Protein AF-A0AAW5I757-F1 (afdb_monomer)

Organism: NCBI:txid165179

Solvent-accessible surface area (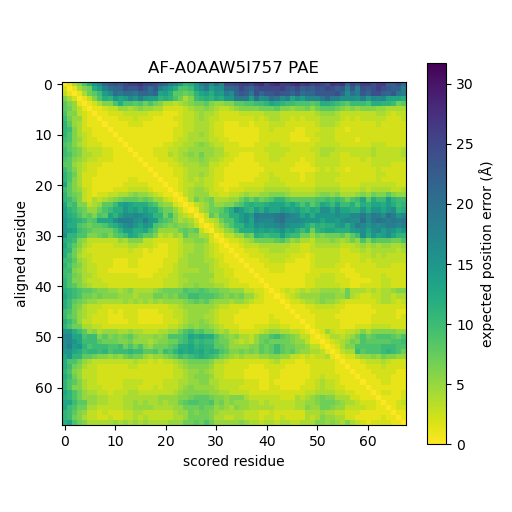backbone atoms only — not comparable to full-atom values): 4113 Å² total; per-residue (Å²): 130,78,80,82,56,62,51,72,50,78,46,80,46,97,88,40,37,34,41,40,38,38,38,34,80,88,38,81,87,57,59,49,78,48,63,36,41,50,48,74,45,94,89,40,33,41,36,40,40,31,80,90,76,79,52,68,50,77,34,39,52,74,53,102,87,42,68,89

Sequence (68 aa):
MLPLNVETTLTLNEDGTYCLKQESTNDLDSSEVLNGIFKVLDGSILMLEHLSSGYNIFYKIKNDSCII

Nearest PDB structures (foldseek):
  4xrw-assembly1_A  TM=4.460E-01  e=1.302E+00  Amycolatopsis orientalis
  5hi8-assembly1_B  TM=5.273E-01  e=2.974E+00  Prochlorococcus phage P-HM1
  6czg-assembly2_B  TM=4.367E-01  e=2.258E+00  synthetic construct
  4xrt-assembly1_A  TM=4.085E-01  e=1.623E+00  Streptomyces steffisburgensis
  6b7k-assembly4_D  TM=2.925E-01  e=3.508E+00  Bacillus licheniformis DSM 13 = ATCC 14580

Radius of gyration: 13.29 Å; Cα contacts (8 Å, |Δi|>4): 122; chains: 1; bounding box: 30×25×33 Å

Foldseek 3Di:
DPPFPWDWDWDQDPVQKIKIWIAGPVDRVPIDIAIAGWDQPPVFKIWGQRPVPRDIDIWGHPDPPDTD

Mean predicted aligned error: 5.24 Å

InterPro domains:
  IPR007298 NlpE-like, N-terminal domain [PF04170] (6-64)

Secondary structure (DSSP, 8-state):
-----EEEEEEE-TTSEEEEEEEETTEEEEEEEEEEEEEEETTTEEEEE-TTTS-EEEEEEEETTEE-

pLDDT: mean 88.37, std 11.15, range [52.19, 97.31]

Structure (mmCIF, N/CA/C/O backbone):
data_AF-A0AAW5I757-F1
#
_entry.id   AF-A0AAW5I757-F1
#
loop_
_atom_site.group_PDB
_atom_site.id
_atom_site.type_symbol
_atom_site.label_atom_id
_atom_site.label_alt_id
_atom_site.label_comp_id
_atom_site.label_asym_id
_atom_site.label_entity_id
_atom_site.label_seq_id
_atom_site.pdbx_PDB_ins_code
_atom_site.Cartn_x
_atom_site.Cartn_y
_atom_site.Cartn_z
_atom_site.occupancy
_atom_site.B_iso_or_equiv
_atom_site.auth_seq_id
_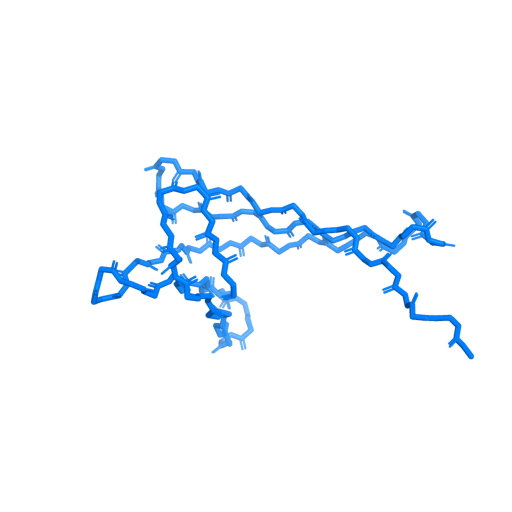atom_site.auth_comp_id
_atom_site.auth_asym_id
_atom_site.auth_atom_id
_atom_site.pdbx_PDB_model_num
ATOM 1 N N . MET A 1 1 ? 7.390 15.558 -24.610 1.00 52.19 1 MET A N 1
ATOM 2 C CA . MET A 1 1 ? 7.540 14.307 -23.840 1.00 52.19 1 MET A CA 1
ATOM 3 C C . MET A 1 1 ? 6.153 13.706 -23.715 1.00 52.19 1 MET A C 1
ATOM 5 O O . MET A 1 1 ? 5.262 14.418 -23.269 1.00 52.19 1 MET A O 1
ATOM 9 N N . LEU A 1 2 ? 5.935 12.482 -24.207 1.00 53.66 2 LEU A N 1
ATOM 10 C CA . LEU A 1 2 ? 4.702 11.743 -23.906 1.00 53.66 2 LEU A CA 1
ATOM 11 C C . LEU A 1 2 ? 4.653 11.514 -22.386 1.00 53.66 2 LEU A C 1
ATOM 13 O O . LEU A 1 2 ? 5.727 11.358 -21.796 1.00 53.66 2 LEU A O 1
ATOM 17 N N . PRO A 1 3 ? 3.477 11.536 -21.738 1.00 55.25 3 PRO A N 1
ATOM 18 C CA . PRO A 1 3 ? 3.404 11.156 -20.336 1.00 55.25 3 PRO A CA 1
ATOM 19 C C . PRO A 1 3 ? 3.968 9.741 -20.205 1.00 55.25 3 PRO A C 1
ATOM 21 O O . PRO A 1 3 ? 3.616 8.859 -20.991 1.00 55.25 3 PRO A O 1
ATOM 24 N N . LEU A 1 4 ? 4.890 9.554 -19.261 1.00 69.25 4 LEU A N 1
ATOM 25 C CA . LEU A 1 4 ? 5.377 8.229 -18.911 1.00 69.25 4 LEU A CA 1
ATOM 26 C C . LEU A 1 4 ? 4.166 7.463 -18.383 1.00 69.25 4 LEU A C 1
ATOM 28 O O . LEU A 1 4 ? 3.633 7.811 -17.330 1.00 69.25 4 LEU A O 1
ATOM 32 N N . ASN A 1 5 ? 3.674 6.498 -19.156 1.00 81.81 5 ASN A N 1
ATOM 33 C CA . ASN A 1 5 ? 2.642 5.614 -18.654 1.00 81.81 5 ASN A CA 1
ATOM 34 C C . ASN A 1 5 ? 3.350 4.641 -17.715 1.00 81.81 5 ASN A C 1
ATOM 36 O O . ASN A 1 5 ? 4.179 3.841 -18.147 1.00 81.81 5 ASN A O 1
ATOM 40 N N . VAL A 1 6 ? 3.100 4.802 -16.422 1.00 84.75 6 VAL A N 1
ATOM 41 C CA . VAL A 1 6 ? 3.680 3.945 -15.395 1.00 84.75 6 VAL A CA 1
ATOM 42 C C . VAL A 1 6 ? 2.589 2.997 -14.953 1.00 84.75 6 VAL A C 1
ATOM 44 O O . VAL A 1 6 ? 1.596 3.412 -14.352 1.00 84.75 6 VAL A O 1
ATOM 47 N N . GLU A 1 7 ? 2.768 1.722 -15.262 1.00 90.00 7 GLU A N 1
ATOM 48 C CA . GLU A 1 7 ? 1.923 0.687 -14.701 1.00 90.00 7 GLU A CA 1
ATOM 49 C C . GLU A 1 7 ? 2.320 0.493 -13.239 1.00 90.00 7 GLU A C 1
ATOM 51 O O . GLU A 1 7 ? 3.494 0.336 -12.909 1.00 90.00 7 GLU A O 1
ATOM 56 N N . THR A 1 8 ? 1.341 0.573 -12.342 1.00 90.88 8 THR A N 1
ATOM 57 C CA . THR A 1 8 ? 1.566 0.447 -10.902 1.00 90.88 8 THR A CA 1
ATOM 58 C C . THR A 1 8 ? 0.719 -0.695 -10.370 1.00 90.88 8 THR A C 1
ATOM 60 O O . THR A 1 8 ? -0.506 -0.659 -10.462 1.00 90.88 8 THR A O 1
ATOM 63 N N . THR A 1 9 ? 1.372 -1.695 -9.787 1.00 94.12 9 THR A N 1
ATOM 64 C CA . THR A 1 9 ? 0.721 -2.825 -9.122 1.00 94.12 9 THR A CA 1
ATOM 65 C C . THR A 1 9 ? 0.934 -2.711 -7.616 1.00 94.12 9 THR A C 1
ATOM 67 O O . THR A 1 9 ? 2.071 -2.715 -7.150 1.00 94.12 9 THR A O 1
ATOM 70 N N . LEU A 1 10 ? -0.156 -2.631 -6.850 1.00 95.88 10 LEU A N 1
ATOM 71 C CA . LEU A 1 10 ? -0.144 -2.648 -5.385 1.00 95.88 10 LEU A CA 1
ATOM 72 C C . LEU A 1 10 ? -0.702 -3.981 -4.880 1.00 95.88 10 LEU A C 1
ATOM 74 O O . LEU A 1 10 ? -1.841 -4.332 -5.177 1.00 95.88 10 LEU A O 1
ATOM 78 N N . THR A 1 11 ? 0.088 -4.691 -4.081 1.00 97.00 11 THR A N 1
ATOM 79 C CA . THR A 1 11 ? -0.324 -5.906 -3.368 1.00 97.00 11 THR A CA 1
ATOM 80 C C . THR A 1 11 ? -0.431 -5.600 -1.880 1.00 97.00 11 THR A C 1
ATOM 82 O O . THR A 1 11 ? 0.528 -5.100 -1.294 1.00 97.00 11 THR A O 1
ATOM 85 N N . LEU A 1 12 ? -1.582 -5.905 -1.276 1.00 96.50 12 LEU A N 1
ATOM 86 C CA . LEU A 1 12 ? -1.810 -5.842 0.169 1.00 96.50 12 LEU A CA 1
ATOM 87 C C . LEU A 1 12 ? -1.880 -7.273 0.704 1.00 96.50 12 LEU A C 1
ATOM 89 O O . LEU A 1 12 ? -2.747 -8.041 0.290 1.00 96.50 12 LEU A O 1
ATOM 93 N N . ASN A 1 13 ? -0.957 -7.637 1.588 1.00 96.88 13 ASN A N 1
ATOM 94 C CA . ASN A 1 13 ? -0.867 -8.982 2.145 1.00 96.88 13 ASN A CA 1
ATOM 95 C C . ASN A 1 13 ? -1.718 -9.107 3.417 1.00 96.88 13 ASN A C 1
ATOM 97 O O . ASN A 1 13 ? -1.930 -8.136 4.143 1.00 96.88 13 ASN A O 1
ATOM 101 N N . GLU A 1 14 ? -2.176 -10.317 3.737 1.00 97.31 14 GLU A N 1
ATOM 102 C CA . GLU A 1 14 ? -2.990 -10.561 4.941 1.00 97.31 14 GLU A CA 1
ATOM 103 C C . GLU A 1 14 ? -2.236 -10.284 6.254 1.00 97.31 14 GLU A C 1
ATOM 105 O O . GLU A 1 14 ? -2.855 -10.004 7.279 1.00 97.31 14 GLU A O 1
ATOM 110 N N . ASP A 1 15 ? -0.902 -10.316 6.228 1.00 96.81 15 ASP A N 1
ATOM 111 C CA . ASP A 1 15 ? -0.036 -10.040 7.380 1.00 96.81 15 ASP A CA 1
ATOM 112 C C . ASP A 1 15 ? 0.159 -8.537 7.672 1.00 96.81 15 ASP A C 1
ATOM 114 O O . ASP A 1 15 ? 0.891 -8.173 8.594 1.00 96.81 15 ASP A O 1
ATOM 118 N N . GLY A 1 16 ? -0.499 -7.657 6.909 1.00 96.19 16 GLY A N 1
ATOM 119 C CA . GLY A 1 16 ? -0.403 -6.205 7.064 1.00 96.19 16 GLY A CA 1
ATOM 120 C C . GLY A 1 16 ? 0.750 -5.560 6.289 1.00 96.19 16 GLY A C 1
ATOM 121 O O . GLY A 1 16 ? 0.958 -4.350 6.401 1.00 96.19 16 GLY A O 1
ATOM 122 N N . THR A 1 17 ? 1.500 -6.324 5.493 1.00 96.56 17 THR A N 1
ATOM 123 C CA . THR A 1 17 ? 2.554 -5.787 4.621 1.00 96.56 17 THR A CA 1
ATOM 124 C C . THR A 1 17 ? 2.018 -5.405 3.238 1.00 96.56 17 THR A C 1
ATOM 126 O O . THR A 1 17 ? 0.962 -5.873 2.809 1.00 96.56 17 THR A O 1
ATOM 129 N N . TYR A 1 18 ? 2.744 -4.552 2.512 1.00 96.44 18 TYR A N 1
ATOM 130 C CA . TYR A 1 18 ? 2.461 -4.254 1.107 1.00 96.44 18 TYR A CA 1
ATOM 131 C C . TYR A 1 18 ? 3.707 -4.369 0.229 1.00 96.44 18 TYR A C 1
ATOM 133 O O . TYR A 1 18 ? 4.833 -4.188 0.699 1.00 96.44 18 TYR A O 1
ATOM 141 N N . CYS A 1 19 ? 3.468 -4.590 -1.065 1.00 95.50 19 CYS A N 1
ATOM 142 C CA . CYS A 1 19 ? 4.444 -4.434 -2.139 1.00 95.50 19 CYS A CA 1
ATOM 143 C C . CYS A 1 19 ? 3.846 -3.542 -3.238 1.00 95.50 19 CYS A C 1
ATOM 145 O O . CYS A 1 19 ? 2.752 -3.818 -3.733 1.00 95.50 19 CYS A O 1
ATOM 147 N N . LEU A 1 20 ? 4.541 -2.463 -3.596 1.00 94.12 20 LEU A N 1
ATOM 148 C CA . LEU A 1 20 ? 4.185 -1.552 -4.683 1.00 94.12 20 LEU A CA 1
ATOM 149 C C . LEU A 1 20 ? 5.255 -1.667 -5.767 1.00 94.12 20 LEU A C 1
ATOM 151 O O . LEU A 1 20 ? 6.408 -1.300 -5.544 1.00 94.12 20 LEU A O 1
ATOM 155 N N . LYS A 1 21 ? 4.866 -2.179 -6.932 1.00 92.94 21 LYS A N 1
ATOM 156 C CA . LYS A 1 21 ? 5.730 -2.309 -8.102 1.00 92.94 21 LYS A CA 1
ATOM 157 C C . LYS A 1 21 ? 5.329 -1.278 -9.142 1.00 92.94 21 LYS A C 1
ATOM 159 O O . LYS A 1 21 ? 4.151 -1.191 -9.489 1.00 92.94 21 LYS A O 1
ATOM 164 N N . GLN A 1 22 ? 6.301 -0.531 -9.641 1.00 90.06 22 GLN A N 1
ATOM 165 C CA . GLN A 1 22 ? 6.114 0.416 -10.730 1.00 90.06 22 GLN A CA 1
ATOM 166 C C . GLN A 1 22 ? 6.958 -0.028 -11.920 1.00 90.06 22 GLN A C 1
ATOM 168 O O . GLN A 1 22 ? 8.147 -0.314 -11.775 1.00 90.06 22 GLN A O 1
ATOM 173 N N . GLU A 1 23 ? 6.326 -0.121 -13.084 1.00 88.44 23 GLU A N 1
ATOM 174 C CA . GLU A 1 23 ? 6.967 -0.470 -14.346 1.00 88.44 23 GLU A CA 1
ATOM 175 C C . GLU A 1 23 ? 6.693 0.632 -15.364 1.00 88.44 23 GLU A C 1
ATOM 177 O O . GLU A 1 23 ? 5.549 1.001 -15.641 1.00 88.44 23 GLU A O 1
ATOM 182 N N . SER A 1 24 ? 7.766 1.182 -15.923 1.00 82.31 24 SER A N 1
ATOM 183 C CA . SER A 1 24 ? 7.667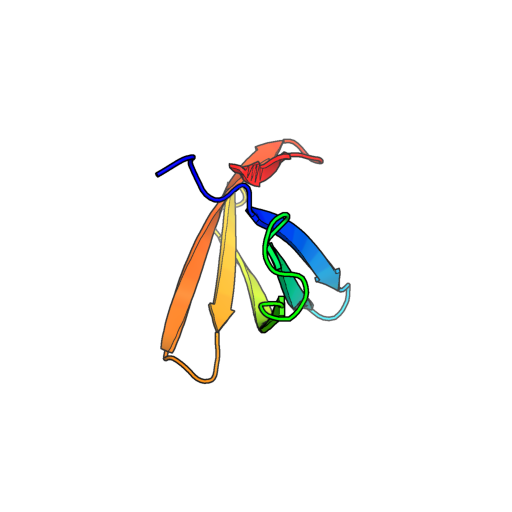 2.088 -17.059 1.00 82.31 24 SER A CA 1
ATOM 184 C C . SER A 1 24 ? 7.406 1.278 -18.322 1.00 82.31 24 SER A C 1
ATOM 186 O O . SER A 1 24 ? 8.189 0.401 -18.683 1.00 82.31 24 SER A O 1
ATOM 188 N N . THR A 1 25 ? 6.352 1.619 -19.066 1.00 74.00 25 THR A N 1
ATOM 189 C CA . THR A 1 25 ? 6.065 0.950 -20.347 1.00 74.00 25 THR A CA 1
ATOM 190 C C . THR A 1 25 ? 7.130 1.202 -21.416 1.00 74.00 25 THR A C 1
ATOM 192 O O . THR A 1 25 ? 7.162 0.510 -22.430 1.00 74.00 25 THR A O 1
ATOM 195 N N . ASN A 1 26 ? 7.978 2.215 -21.222 1.00 73.69 26 ASN A N 1
ATOM 196 C CA . ASN A 1 26 ? 8.962 2.656 -22.210 1.00 73.69 26 ASN A CA 1
ATOM 197 C C . ASN A 1 26 ? 10.400 2.301 -21.813 1.00 73.69 26 ASN A C 1
ATOM 199 O O . ASN A 1 26 ? 11.306 2.478 -22.624 1.00 73.69 26 ASN A O 1
ATOM 203 N N . ASP A 1 27 ? 10.600 1.842 -20.579 1.00 70.69 27 ASP A N 1
ATOM 204 C CA . ASP A 1 27 ? 11.905 1.513 -20.020 1.00 70.69 27 ASP A CA 1
ATOM 205 C C . ASP A 1 27 ? 11.736 0.352 -19.031 1.00 70.69 27 ASP A C 1
ATOM 207 O O . ASP A 1 27 ? 11.425 0.538 -17.857 1.00 70.69 27 ASP A O 1
ATOM 211 N N . LEU A 1 28 ? 11.871 -0.872 -19.545 1.00 63.69 28 LEU A N 1
ATOM 212 C CA . LEU A 1 28 ? 11.701 -2.097 -18.759 1.00 63.69 28 LEU A CA 1
ATOM 213 C C . LEU A 1 28 ? 12.792 -2.264 -17.689 1.00 63.69 28 LEU A C 1
ATOM 215 O O . LEU A 1 28 ? 12.582 -3.006 -16.730 1.00 63.69 28 LEU A O 1
ATOM 219 N N . ASP A 1 29 ? 13.924 -1.568 -17.827 1.00 70.25 29 ASP A N 1
ATOM 220 C CA . ASP A 1 29 ? 15.001 -1.593 -16.836 1.00 70.25 29 ASP A CA 1
ATOM 221 C C . ASP A 1 29 ? 14.700 -0.663 -15.645 1.00 70.25 29 ASP A C 1
ATOM 223 O O . ASP A 1 29 ? 15.281 -0.829 -14.571 1.00 70.25 29 ASP A O 1
ATOM 227 N N . SER A 1 30 ? 13.746 0.270 -15.777 1.00 69.69 30 SER A N 1
ATOM 228 C CA . SER A 1 30 ? 13.298 1.148 -14.691 1.00 69.69 30 SER A CA 1
ATOM 229 C C . SER A 1 30 ? 12.101 0.553 -13.932 1.00 69.69 30 SER A C 1
ATOM 231 O O . SER A 1 30 ? 11.011 1.134 -13.901 1.00 69.69 30 SER A O 1
ATOM 233 N N . SER A 1 31 ? 12.281 -0.633 -13.341 1.00 79.38 31 SER A N 1
ATOM 234 C CA . SER A 1 31 ? 11.318 -1.179 -12.378 1.00 79.38 31 SER A CA 1
ATOM 235 C C . SER A 1 31 ? 11.706 -0.784 -10.955 1.00 79.38 31 SER A C 1
ATOM 237 O O . SER A 1 31 ? 12.797 -1.104 -10.484 1.00 79.38 31 SER A O 1
ATOM 239 N N . GLU A 1 32 ? 10.792 -0.115 -10.258 1.00 85.94 32 GLU A N 1
ATOM 240 C CA . GLU A 1 32 ? 10.942 0.222 -8.843 1.00 85.94 32 GLU A CA 1
ATOM 241 C C . GLU A 1 32 ? 10.024 -0.663 -7.994 1.00 85.94 32 GLU A C 1
ATOM 243 O O . GLU A 1 32 ? 8.875 -0.930 -8.359 1.00 85.94 32 GLU A O 1
ATOM 248 N N . VAL A 1 33 ? 10.537 -1.134 -6.853 1.00 90.69 33 VAL A N 1
ATOM 249 C CA . VAL A 1 33 ? 9.785 -1.946 -5.888 1.00 90.69 33 VAL A CA 1
ATOM 250 C C . VAL A 1 33 ? 9.894 -1.316 -4.509 1.00 90.69 33 VAL A C 1
ATOM 252 O O . VAL A 1 33 ? 10.989 -1.150 -3.970 1.00 90.69 33 VAL A O 1
ATOM 255 N N . LEU A 1 34 ? 8.741 -1.026 -3.918 1.00 91.81 34 LEU A N 1
ATOM 256 C CA . LEU A 1 34 ? 8.606 -0.508 -2.566 1.00 91.81 34 LEU A CA 1
ATOM 257 C C . LEU A 1 34 ? 7.914 -1.544 -1.683 1.00 91.81 34 LEU A C 1
ATOM 259 O O . LEU A 1 34 ? 6.895 -2.107 -2.074 1.00 91.81 34 LEU A O 1
ATOM 263 N N . ASN A 1 35 ? 8.434 -1.754 -0.476 1.00 93.06 35 ASN A N 1
ATOM 264 C CA . ASN A 1 35 ? 7.826 -2.644 0.510 1.00 93.06 35 ASN A CA 1
ATOM 265 C C . ASN A 1 35 ? 7.617 -1.907 1.831 1.00 93.06 35 ASN A C 1
ATOM 267 O O . ASN A 1 35 ? 8.402 -1.026 2.197 1.00 93.06 35 ASN A O 1
ATOM 271 N N . GLY A 1 36 ? 6.592 -2.301 2.578 1.00 94.62 36 GLY A N 1
ATOM 272 C CA . GLY A 1 36 ? 6.339 -1.730 3.894 1.00 94.62 36 GLY A CA 1
ATOM 273 C C . GLY A 1 36 ? 5.102 -2.298 4.568 1.00 94.62 36 GLY A C 1
ATOM 274 O O . GLY A 1 36 ? 4.681 -3.414 4.275 1.00 94.62 36 GLY A O 1
ATOM 275 N N . ILE A 1 37 ? 4.531 -1.516 5.481 1.00 96.06 37 ILE A N 1
ATOM 276 C CA . ILE A 1 37 ? 3.322 -1.860 6.241 1.00 96.06 37 ILE A CA 1
ATOM 277 C C . ILE A 1 37 ? 2.178 -0.977 5.760 1.00 96.06 37 ILE A C 1
ATOM 279 O O . ILE A 1 37 ? 2.392 0.207 5.504 1.00 96.06 37 ILE A O 1
ATOM 283 N N . PHE A 1 38 ? 0.967 -1.519 5.642 1.00 96.69 38 PHE A N 1
ATOM 284 C CA . PHE A 1 38 ? -0.210 -0.702 5.359 1.00 96.69 38 PHE A CA 1
ATOM 285 C C . PHE A 1 38 ? -1.124 -0.577 6.576 1.00 96.69 38 PHE A C 1
ATOM 287 O O . PHE A 1 38 ? -1.165 -1.431 7.461 1.00 96.69 38 PHE A O 1
ATOM 294 N N . LYS A 1 39 ? -1.874 0.522 6.616 1.00 95.81 39 LYS A N 1
ATOM 295 C CA . LYS A 1 39 ? -2.910 0.793 7.616 1.00 95.81 39 LYS A CA 1
ATOM 296 C C . LYS A 1 39 ? -4.140 1.351 6.914 1.00 95.81 39 LYS A C 1
ATOM 298 O O . LYS A 1 39 ? -4.012 2.093 5.943 1.00 95.81 39 LYS A O 1
ATOM 303 N N . VAL A 1 40 ? -5.324 1.037 7.431 1.00 95.50 40 VAL A N 1
ATOM 304 C CA . VAL A 1 40 ? -6.571 1.694 7.021 1.00 95.50 40 VAL A CA 1
ATOM 305 C C . VAL A 1 40 ? -6.978 2.663 8.122 1.00 95.50 40 VAL A C 1
ATOM 307 O O . VAL A 1 40 ? -7.226 2.253 9.254 1.00 95.50 40 VAL A O 1
ATOM 310 N N . LEU A 1 41 ? -7.012 3.950 7.794 1.00 96.06 41 LEU A N 1
ATOM 311 C CA . LEU A 1 41 ? -7.386 5.031 8.700 1.00 96.06 41 LEU A CA 1
ATOM 312 C C . LEU A 1 41 ? -8.831 5.441 8.422 1.00 96.06 41 LEU A C 1
ATOM 314 O O . LEU A 1 41 ? -9.244 5.543 7.262 1.00 96.06 41 LEU A O 1
ATOM 318 N N . ASP A 1 42 ? -9.599 5.651 9.492 1.00 93.62 42 ASP A N 1
ATOM 319 C CA . ASP A 1 42 ? -10.978 6.158 9.454 1.00 93.62 42 ASP A CA 1
ATOM 320 C C . ASP A 1 42 ? -11.896 5.423 8.454 1.00 93.62 42 ASP A C 1
ATOM 322 O O . ASP A 1 42 ? -12.818 6.001 7.879 1.00 93.62 42 ASP A O 1
ATOM 326 N N . GLY A 1 43 ? -11.597 4.145 8.186 1.00 90.94 43 GLY A N 1
ATOM 327 C CA . GLY A 1 43 ? -12.313 3.283 7.240 1.00 90.94 43 GLY A CA 1
ATOM 328 C C . GLY A 1 43 ? -12.285 3.723 5.770 1.00 90.94 43 GLY A C 1
ATOM 329 O O . GLY A 1 43 ? -12.967 3.110 4.956 1.00 90.94 43 GLY A O 1
ATOM 330 N N . SER A 1 44 ? -11.547 4.777 5.411 1.00 94.62 44 SER A N 1
ATOM 331 C CA . SER A 1 44 ? -11.638 5.400 4.078 1.00 94.62 44 SER A CA 1
ATOM 332 C C . SER A 1 44 ? -10.302 5.837 3.479 1.00 94.62 44 SER A C 1
ATOM 334 O O . SER A 1 44 ? -10.260 6.246 2.317 1.00 94.62 44 SER A O 1
ATOM 336 N N . ILE A 1 45 ? -9.208 5.727 4.233 1.00 96.88 45 ILE A N 1
ATOM 337 C CA . ILE A 1 45 ? -7.867 6.095 3.781 1.00 96.88 45 ILE A CA 1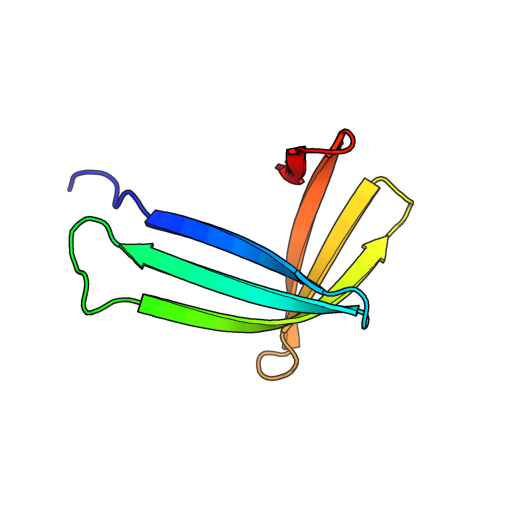
ATOM 338 C C . ILE A 1 45 ? -6.949 4.884 3.929 1.00 96.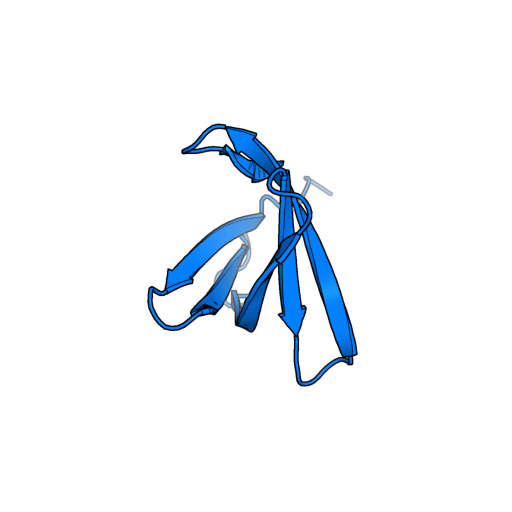88 45 ILE A C 1
ATOM 340 O O . ILE A 1 45 ? -6.764 4.373 5.031 1.00 96.88 45 ILE A O 1
ATOM 344 N N . LEU A 1 46 ? -6.346 4.448 2.828 1.00 97.12 46 LEU A N 1
ATOM 345 C CA . LEU A 1 46 ? -5.255 3.483 2.831 1.00 97.12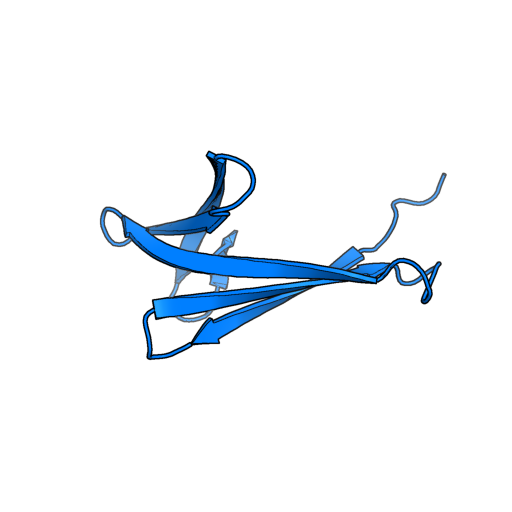 46 LEU A CA 1
ATOM 346 C C . LEU A 1 46 ? -3.935 4.247 2.961 1.00 97.12 46 LEU A C 1
ATOM 348 O O . LEU A 1 46 ? -3.613 5.079 2.116 1.00 97.12 46 LEU A O 1
ATOM 352 N N . MET A 1 47 ? -3.171 3.961 4.009 1.00 96.50 47 MET A N 1
ATOM 353 C CA . MET A 1 47 ? -1.836 4.509 4.230 1.00 96.50 47 MET A CA 1
ATOM 354 C C . MET A 1 47 ? -0.793 3.413 4.018 1.00 96.50 47 MET A C 1
ATOM 356 O O . MET A 1 47 ? -0.863 2.374 4.669 1.00 96.50 47 MET A O 1
ATOM 360 N N . LEU A 1 48 ? 0.185 3.664 3.151 1.00 96.69 48 LEU A N 1
ATOM 361 C CA . LEU A 1 48 ? 1.352 2.814 2.925 1.00 96.69 48 LEU A CA 1
ATOM 362 C C . LEU A 1 48 ? 2.558 3.446 3.623 1.00 96.69 48 LEU A C 1
ATOM 364 O O . LEU A 1 48 ? 3.028 4.514 3.231 1.00 96.69 48 LEU A O 1
ATOM 368 N N . GLU A 1 49 ? 3.041 2.802 4.678 1.00 95.12 49 GLU A N 1
ATOM 369 C CA . GLU A 1 49 ? 4.175 3.258 5.475 1.00 95.12 49 GLU A CA 1
ATOM 370 C C . GLU A 1 49 ? 5.483 2.739 4.878 1.00 95.12 49 GLU A C 1
ATOM 372 O O . GLU A 1 49 ? 5.734 1.530 4.855 1.00 95.12 49 GLU A O 1
ATOM 377 N N . HIS A 1 50 ? 6.329 3.645 4.380 1.00 89.50 50 HIS A N 1
ATOM 378 C CA . HIS A 1 50 ? 7.639 3.278 3.855 1.00 89.50 50 HIS A CA 1
ATOM 379 C C . HIS A 1 50 ? 8.720 3.471 4.922 1.00 89.50 50 HIS A C 1
ATOM 381 O O . HIS A 1 50 ? 9.312 4.547 5.062 1.00 89.50 50 HIS A O 1
ATOM 387 N N . LEU A 1 51 ? 8.992 2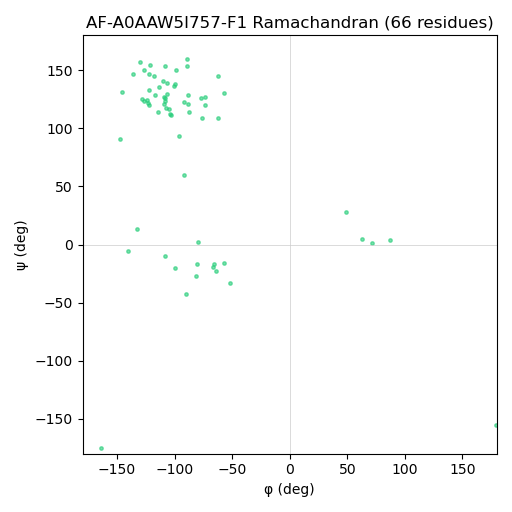.381 5.647 1.00 79.00 51 LEU A N 1
ATOM 388 C CA . LEU A 1 51 ? 9.849 2.343 6.838 1.00 79.00 51 LEU A CA 1
ATOM 389 C C . LEU A 1 51 ? 11.236 2.972 6.637 1.00 79.00 51 LEU A C 1
ATOM 391 O O . LEU A 1 51 ? 11.780 3.548 7.574 1.00 79.00 51 LEU A O 1
ATOM 395 N N . SER A 1 52 ? 11.814 2.874 5.434 1.00 82.00 52 SER A N 1
ATOM 396 C CA . SER A 1 52 ? 13.167 3.384 5.178 1.00 82.00 52 SER A CA 1
ATOM 397 C C . SER A 1 52 ? 13.223 4.896 4.919 1.00 82.00 52 SER A C 1
ATOM 399 O O . SER A 1 52 ? 14.238 5.524 5.209 1.00 82.00 52 SER A O 1
ATOM 401 N N . SER A 1 53 ? 12.142 5.493 4.404 1.00 82.06 53 SER A N 1
ATOM 402 C CA . SER A 1 53 ? 12.128 6.909 3.999 1.00 82.06 53 SER A CA 1
ATOM 403 C C . SER A 1 53 ? 11.487 7.849 5.016 1.00 82.06 53 SER A C 1
ATOM 405 O O . SER A 1 53 ? 11.705 9.055 4.945 1.00 82.06 53 SER A O 1
ATOM 407 N N . GLY A 1 54 ? 10.665 7.323 5.929 1.00 79.69 54 GLY A N 1
ATOM 408 C CA . GLY A 1 54 ? 9.870 8.138 6.854 1.00 79.69 54 GLY A CA 1
ATOM 409 C C . GLY A 1 54 ? 8.700 8.888 6.200 1.00 79.69 54 GLY A C 1
ATOM 410 O O . GLY A 1 54 ? 7.984 9.606 6.895 1.00 79.69 54 GLY A O 1
ATOM 411 N N . TYR A 1 55 ? 8.482 8.718 4.892 1.00 88.44 55 TYR A N 1
ATOM 412 C CA . TYR A 1 55 ? 7.305 9.212 4.184 1.00 88.44 55 TYR A CA 1
ATOM 413 C C . TYR A 1 55 ? 6.269 8.103 4.004 1.00 88.44 55 TYR A C 1
ATOM 415 O O . TYR A 1 55 ? 6.603 6.925 3.860 1.00 88.44 55 TYR A O 1
ATOM 423 N N . ASN A 1 56 ? 5.002 8.512 3.966 1.00 93.50 56 ASN A N 1
ATOM 424 C CA . ASN A 1 56 ? 3.866 7.627 3.752 1.00 93.50 56 ASN A CA 1
ATOM 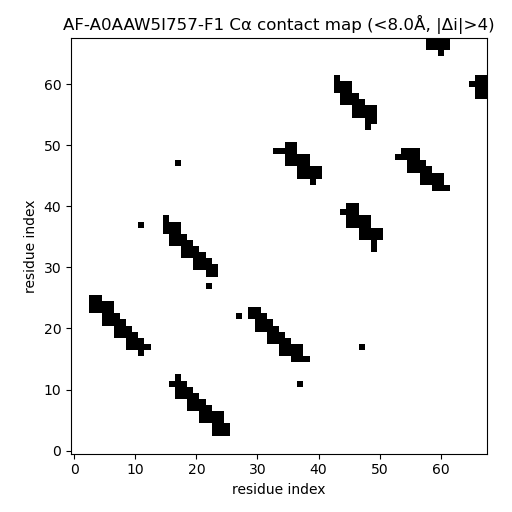425 C C . ASN A 1 56 ? 3.143 8.018 2.464 1.00 93.50 56 ASN A C 1
ATOM 427 O O . ASN A 1 56 ? 3.031 9.203 2.142 1.00 93.50 56 ASN A O 1
ATOM 431 N N . ILE A 1 57 ? 2.619 7.020 1.761 1.00 94.19 57 ILE A N 1
ATOM 432 C CA . ILE A 1 57 ? 1.748 7.213 0.601 1.00 94.19 57 ILE A CA 1
ATOM 433 C C . ILE A 1 57 ? 0.306 7.034 1.072 1.00 94.19 57 ILE A C 1
ATOM 435 O O . ILE A 1 57 ? 0.019 6.133 1.858 1.00 94.19 57 ILE A O 1
ATOM 439 N N . PHE A 1 58 ? -0.600 7.887 0.604 1.00 95.50 58 PHE A N 1
ATOM 440 C CA . PHE A 1 58 ? -2.009 7.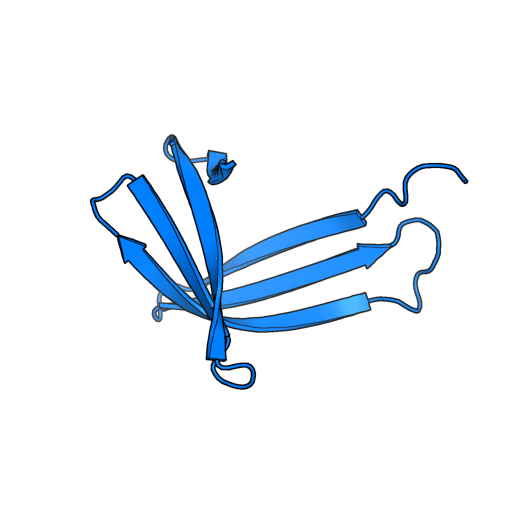847 0.981 1.00 95.50 58 PHE A CA 1
ATOM 441 C C . PHE A 1 58 ? -2.880 7.690 -0.260 1.00 95.50 58 PHE A C 1
ATOM 443 O O . PHE A 1 58 ? -2.720 8.440 -1.219 1.00 95.50 58 PHE A O 1
ATOM 450 N N . TYR A 1 59 ? -3.832 6.765 -0.193 1.00 96.19 59 TYR A N 1
ATOM 451 C CA . TYR A 1 59 ? -4.898 6.600 -1.175 1.00 96.19 59 TYR A CA 1
ATOM 452 C C . TYR A 1 59 ? -6.254 6.712 -0.493 1.00 96.19 59 TYR A C 1
ATOM 454 O O . TYR A 1 59 ? -6.434 6.273 0.647 1.00 96.19 59 TYR A O 1
ATOM 462 N N . LYS A 1 60 ? -7.239 7.256 -1.202 1.00 97.19 60 LYS A N 1
ATOM 463 C CA . LYS A 1 60 ? -8.626 7.239 -0.746 1.00 97.19 60 LYS A CA 1
ATOM 464 C C . LYS A 1 60 ? -9.301 5.965 -1.231 1.00 97.19 60 LYS A C 1
ATOM 466 O O . LYS A 1 60 ? -9.316 5.675 -2.423 1.00 97.19 60 LYS A O 1
ATOM 471 N N . ILE A 1 61 ? -9.930 5.235 -0.320 1.00 95.94 61 ILE A N 1
ATOM 472 C CA . ILE A 1 61 ? -10.766 4.088 -0.667 1.00 95.94 61 ILE A CA 1
ATOM 473 C C . ILE A 1 61 ? -12.068 4.623 -1.264 1.00 95.94 61 ILE A C 1
ATOM 475 O O . ILE A 1 61 ? -12.794 5.396 -0.635 1.00 95.94 61 ILE A O 1
ATOM 479 N N . LYS A 1 62 ? -12.348 4.244 -2.511 1.00 95.44 62 LYS A N 1
ATOM 480 C CA . LYS A 1 62 ? -13.577 4.617 -3.217 1.00 95.44 62 LYS A CA 1
ATOM 481 C C . LYS A 1 62 ? -14.681 3.591 -2.976 1.00 95.44 62 LYS A C 1
ATOM 483 O O . LYS A 1 62 ? -15.832 3.979 -2.798 1.00 95.44 62 LYS A O 1
ATOM 488 N N . ASN A 1 63 ? -14.336 2.306 -3.017 1.00 94.06 63 ASN A N 1
ATOM 489 C CA . ASN A 1 63 ? -15.193 1.159 -2.705 1.00 94.06 63 ASN A CA 1
ATOM 490 C C . ASN A 1 63 ? -14.320 -0.093 -2.482 1.00 94.06 63 ASN A C 1
ATOM 492 O O . ASN A 1 63 ? -13.095 -0.002 -2.546 1.00 94.06 63 ASN A O 1
ATOM 496 N N . ASP A 1 64 ? -14.948 -1.254 -2.283 1.00 90.19 64 ASP A N 1
ATOM 497 C CA . ASP A 1 64 ? -14.293 -2.534 -1.963 1.00 90.19 64 ASP A CA 1
ATOM 498 C C . ASP A 1 64 ? -13.236 -3.003 -2.981 1.00 90.19 64 ASP A C 1
ATOM 500 O O . ASP A 1 64 ? -12.452 -3.900 -2.688 1.00 90.19 64 ASP A O 1
ATOM 504 N N . SER A 1 65 ? -13.205 -2.441 -4.192 1.00 91.75 65 SER A N 1
ATOM 505 C CA . SER A 1 65 ? -12.271 -2.848 -5.254 1.00 91.75 65 SER A CA 1
ATOM 506 C C . SER A 1 65 ? -11.577 -1.669 -5.938 1.00 91.75 65 SER A C 1
ATOM 508 O O . SER A 1 65 ? -10.995 -1.835 -7.008 1.00 91.75 65 SER A O 1
ATOM 510 N N . CYS A 1 66 ? -11.655 -0.461 -5.370 1.00 93.25 66 CYS A N 1
ATOM 511 C CA . CYS A 1 66 ? -11.102 0.735 -5.994 1.00 93.25 66 CYS A CA 1
ATOM 512 C C . CYS A 1 66 ? -10.562 1.721 -4.958 1.00 93.25 66 CYS A C 1
ATOM 514 O O . CYS A 1 66 ? -11.255 2.111 -4.015 1.00 93.25 66 CYS A O 1
ATOM 516 N N . ILE A 1 67 ? -9.339 2.180 -5.210 1.00 95.19 67 ILE A N 1
ATOM 517 C CA . ILE A 1 67 ? -8.672 3.278 -4.514 1.00 95.19 67 ILE A CA 1
ATOM 518 C C . ILE A 1 67 ? -8.312 4.372 -5.531 1.00 95.19 67 ILE A C 1
ATOM 520 O O . ILE A 1 67 ? -8.185 4.077 -6.723 1.00 95.19 67 ILE A O 1
ATOM 524 N N . ILE A 1 68 ? -8.189 5.620 -5.076 1.00 91.88 68 ILE A N 1
ATOM 525 C CA . ILE A 1 68 ? -7.795 6.788 -5.884 1.00 91.88 68 ILE A CA 1
ATOM 526 C C . ILE A 1 68 ? -6.733 7.628 -5.186 1.00 91.88 68 ILE A C 1
ATOM 528 O O . ILE A 1 68 ? -6.715 7.632 -3.931 1.00 91.88 68 ILE A O 1
#